Protein AF-A0A3D2FPU6-F1 (afdb_monomer)

Radius of gyration: 14.07 Å; Cα contacts (8 Å, |Δi|>4): 121; chains: 1; bounding box: 36×31×41 Å

Foldseek 3Di:
DPDPQDAAEDELADEDDGDDLVVLLVRLVVLLVDPSRAEYEYHNPPPCCQEVVVVDDDDPVVVVSVVVSCVSNVVSNHHYHYHHHDVPDDD

Structure (mmCIF, N/CA/C/O backbone):
data_AF-A0A3D2FPU6-F1
#
_entry.id   AF-A0A3D2FPU6-F1
#
loop_
_atom_site.group_PDB
_atom_site.id
_atom_site.type_symbol
_atom_site.label_atom_id
_atom_site.label_alt_id
_atom_site.label_comp_id
_atom_site.label_asym_id
_atom_site.label_entity_id
_atom_site.label_seq_id
_atom_site.pdbx_PDB_ins_code
_atom_site.Cartn_x
_atom_site.Cartn_y
_atom_site.Cartn_z
_atom_site.occupancy
_atom_site.B_iso_or_equiv
_atom_site.auth_seq_id
_atom_site.auth_comp_id
_atom_site.auth_asym_id
_atom_site.auth_atom_id
_atom_site.pdbx_PDB_model_num
ATOM 1 N N . MET A 1 1 ? -22.317 13.810 4.190 1.00 37.94 1 MET A N 1
ATOM 2 C CA . MET A 1 1 ? -21.246 14.810 4.360 1.00 37.94 1 MET A CA 1
ATOM 3 C C . MET A 1 1 ? -19.977 14.038 4.666 1.00 37.94 1 MET A C 1
ATOM 5 O O . MET A 1 1 ? -19.826 13.572 5.785 1.00 37.94 1 MET A O 1
ATOM 9 N N . THR A 1 2 ? -19.135 13.774 3.671 1.00 47.16 2 THR A N 1
ATOM 10 C CA . THR A 1 2 ? -17.795 13.235 3.924 1.00 47.16 2 THR A CA 1
ATOM 11 C C . THR A 1 2 ? -16.972 14.396 4.454 1.00 47.16 2 THR A C 1
ATOM 13 O O . THR A 1 2 ? -16.559 15.260 3.687 1.00 47.16 2 THR A O 1
ATOM 16 N N . THR A 1 3 ? -16.848 14.491 5.774 1.00 54.34 3 THR A N 1
ATOM 17 C CA . THR A 1 3 ? -15.846 15.354 6.393 1.00 54.34 3 THR A CA 1
ATOM 18 C C . THR A 1 3 ? -14.506 14.997 5.769 1.00 54.34 3 THR A C 1
ATOM 20 O O . THR A 1 3 ? -14.138 13.821 5.728 1.00 54.34 3 THR A O 1
ATOM 23 N N . ASP A 1 4 ? -13.826 15.992 5.208 1.00 61.81 4 ASP A N 1
ATOM 24 C CA . ASP A 1 4 ? -12.516 15.825 4.588 1.00 61.81 4 ASP A CA 1
ATOM 25 C C . ASP A 1 4 ? -11.517 15.503 5.711 1.00 61.81 4 ASP A C 1
ATOM 27 O O . ASP A 1 4 ? -10.951 16.377 6.366 1.00 61.81 4 ASP A O 1
ATOM 31 N N . SER A 1 5 ? -11.460 14.224 6.087 1.00 80.75 5 SER A N 1
ATOM 32 C CA . SER A 1 5 ? -10.724 13.763 7.258 1.00 80.75 5 SER A CA 1
ATOM 33 C C . SER A 1 5 ? -9.230 13.864 6.963 1.00 80.75 5 SER A C 1
ATOM 35 O O . SER A 1 5 ? -8.773 13.268 5.982 1.00 80.75 5 SER A O 1
ATOM 37 N N . PHE A 1 6 ? -8.479 14.540 7.831 1.00 93.00 6 PHE A N 1
ATOM 38 C CA . PHE A 1 6 ? -7.024 14.651 7.743 1.00 93.00 6 PHE A CA 1
ATOM 39 C C . PHE A 1 6 ? -6.369 13.283 7.486 1.00 93.00 6 PHE A C 1
ATOM 41 O O . PHE A 1 6 ? -6.583 12.335 8.244 1.00 93.00 6 PHE A O 1
ATOM 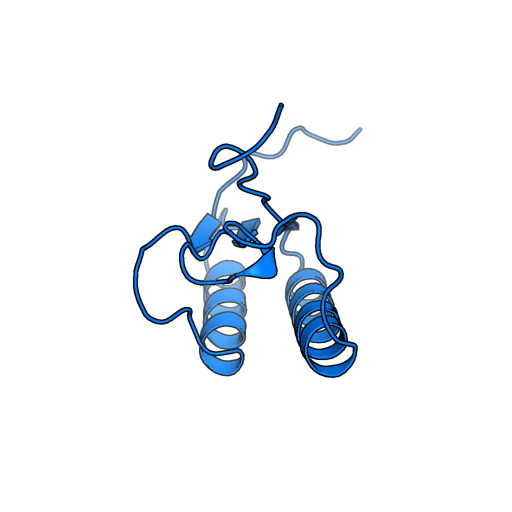48 N N . ILE A 1 7 ? -5.604 13.166 6.398 1.00 96.06 7 ILE A N 1
ATOM 49 C CA . ILE A 1 7 ? -4.922 11.925 6.017 1.00 96.06 7 ILE A CA 1
ATOM 50 C C . ILE A 1 7 ? -3.656 11.805 6.863 1.00 96.06 7 ILE A C 1
ATOM 52 O O . ILE A 1 7 ? -2.710 12.568 6.682 1.00 96.06 7 ILE A O 1
ATOM 56 N N . CYS A 1 8 ? -3.638 10.840 7.779 1.00 97.19 8 CYS A N 1
ATOM 57 C CA . CYS A 1 8 ? -2.504 10.583 8.662 1.00 97.19 8 CYS A CA 1
ATOM 58 C C . CYS A 1 8 ? -2.238 9.082 8.728 1.00 97.19 8 CYS A C 1
ATOM 60 O O . CYS A 1 8 ? -3.173 8.285 8.852 1.00 97.19 8 CYS A O 1
ATOM 62 N N . GLY A 1 9 ? -0.977 8.674 8.605 1.00 97.56 9 GLY A N 1
ATOM 63 C CA . GLY A 1 9 ? -0.662 7.262 8.489 1.00 97.56 9 GLY A CA 1
ATOM 64 C C . GLY A 1 9 ? 0.754 6.954 8.033 1.00 97.56 9 GLY A C 1
ATOM 65 O O . GLY A 1 9 ? 1.657 7.780 8.152 1.00 97.56 9 GLY A O 1
ATOM 66 N N . ALA A 1 10 ? 0.936 5.750 7.495 1.00 98.31 10 ALA A N 1
ATOM 67 C CA . ALA A 1 10 ? 2.234 5.244 7.063 1.00 98.31 10 ALA A CA 1
ATOM 68 C C . ALA A 1 10 ? 2.329 5.108 5.536 1.00 98.31 10 ALA A C 1
ATOM 70 O O . ALA A 1 10 ? 1.377 4.699 4.871 1.00 98.31 10 ALA A O 1
ATOM 71 N N . LEU A 1 11 ? 3.517 5.394 5.001 1.00 98.31 11 LEU A N 1
ATOM 72 C CA . LEU A 1 11 ? 3.886 5.206 3.599 1.00 98.31 11 LEU A CA 1
ATOM 73 C C . LEU A 1 11 ? 5.008 4.164 3.503 1.00 98.31 11 LEU A C 1
ATOM 75 O O . LEU A 1 11 ? 6.115 4.401 3.987 1.00 98.31 11 LEU A O 1
ATOM 79 N N . GLU A 1 12 ? 4.761 3.043 2.826 1.00 98.38 12 GLU A N 1
ATOM 80 C CA . GLU A 1 12 ? 5.812 2.079 2.469 1.00 98.38 12 GLU A CA 1
ATOM 81 C C . GLU A 1 12 ? 6.504 2.546 1.181 1.00 98.38 12 GLU A C 1
ATOM 83 O O . GLU A 1 12 ? 6.221 2.034 0.108 1.00 98.38 12 GLU A O 1
ATOM 88 N N . GLY A 1 13 ? 7.339 3.588 1.262 1.00 97.56 13 GLY A N 1
ATOM 89 C CA . GLY A 1 13 ? 7.883 4.296 0.090 1.00 97.56 13 GLY A CA 1
ATOM 90 C C . GLY A 1 13 ? 9.382 4.127 -0.178 1.00 97.56 13 GLY A C 1
ATOM 91 O O . GLY A 1 13 ? 9.914 4.829 -1.039 1.00 97.56 13 GLY A O 1
ATOM 92 N N . PHE A 1 14 ? 10.069 3.261 0.568 1.00 97.56 14 PHE A N 1
ATOM 93 C CA . PHE A 1 14 ? 11.527 3.104 0.528 1.00 97.56 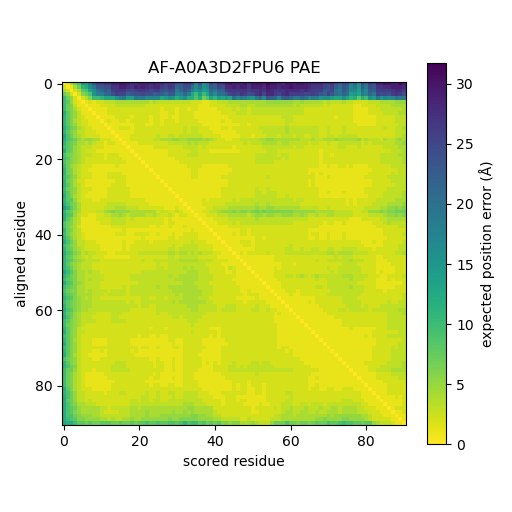14 PHE A CA 1
ATOM 94 C C . PHE A 1 14 ? 12.007 2.131 -0.567 1.00 97.56 14 PHE A C 1
ATOM 96 O O . PHE A 1 14 ? 11.228 1.347 -1.111 1.00 97.56 14 PHE A O 1
ATOM 103 N N . TYR A 1 15 ? 13.306 2.210 -0.878 1.00 96.69 15 TYR A N 1
ATOM 104 C CA . TYR A 1 15 ? 14.054 1.218 -1.661 1.00 96.69 15 TYR A CA 1
ATOM 105 C C . TYR A 1 15 ? 14.532 0.069 -0.771 1.00 96.69 15 TYR A C 1
ATOM 107 O O . TYR A 1 15 ? 14.802 0.279 0.413 1.00 96.69 15 TYR A O 1
ATOM 115 N N . GLY A 1 16 ? 14.708 -1.116 -1.349 1.00 95.81 16 GLY A N 1
ATOM 116 C CA . GLY A 1 16 ? 15.069 -2.335 -0.638 1.00 95.81 16 GLY A CA 1
ATOM 117 C C . GLY A 1 16 ? 13.876 -3.268 -0.440 1.00 95.81 16 GLY A C 1
ATOM 118 O O . GLY A 1 16 ? 12.768 -3.025 -0.917 1.00 95.81 16 GLY A O 1
ATOM 119 N N . ARG A 1 17 ? 14.113 -4.357 0.304 1.00 96.19 17 ARG A N 1
ATOM 120 C CA . ARG A 1 17 ? 13.126 -5.424 0.513 1.00 96.19 17 ARG A CA 1
ATOM 121 C C . ARG A 1 17 ? 11.806 -4.849 1.071 1.00 96.19 17 ARG A C 1
ATOM 123 O O . ARG A 1 17 ? 11.823 -4.371 2.208 1.00 96.19 17 ARG A O 1
ATOM 130 N N . PRO A 1 18 ? 10.678 -4.964 0.336 1.00 96.75 18 PRO A N 1
ATOM 131 C CA . PRO A 1 18 ? 9.362 -4.571 0.830 1.00 96.75 18 PRO A CA 1
ATOM 132 C C . PRO A 1 18 ? 9.005 -5.299 2.125 1.00 96.75 18 PRO A C 1
ATOM 134 O O . PRO A 1 18 ? 9.510 -6.395 2.402 1.00 96.75 18 PRO A O 1
ATOM 137 N N . TRP A 1 19 ? 8.106 -4.718 2.913 1.00 97.88 19 TRP A N 1
ATOM 138 C CA . TRP A 1 19 ? 7.617 -5.398 4.105 1.00 97.88 19 TRP A CA 1
ATOM 139 C C . TRP A 1 19 ? 6.898 -6.689 3.733 1.00 97.88 19 TRP A C 1
ATOM 141 O O . TRP A 1 19 ? 6.172 -6.775 2.741 1.00 97.88 19 TRP A O 1
ATOM 151 N N . ARG A 1 20 ? 7.080 -7.709 4.568 1.00 96.75 20 ARG A N 1
ATOM 152 C CA . ARG A 1 20 ? 6.293 -8.935 4.467 1.00 96.75 20 ARG A CA 1
ATOM 153 C C . ARG A 1 20 ? 4.838 -8.665 4.853 1.00 96.75 20 ARG A C 1
ATOM 155 O O . ARG A 1 20 ? 4.538 -7.716 5.580 1.00 96.75 20 ARG A O 1
ATOM 162 N N . GLN A 1 21 ? 3.935 -9.540 4.419 1.00 96.19 21 GLN A N 1
ATOM 163 C CA . GLN A 1 21 ? 2.506 -9.418 4.714 1.00 96.19 21 GLN A CA 1
ATOM 164 C C . GLN A 1 21 ? 2.221 -9.378 6.225 1.00 96.19 21 GLN A C 1
ATOM 166 O O . GLN A 1 21 ? 1.493 -8.499 6.673 1.00 96.19 21 GLN A O 1
ATOM 171 N N . ASP A 1 22 ? 2.858 -10.231 7.031 1.00 98.00 22 ASP A N 1
ATOM 172 C CA . ASP A 1 22 ? 2.708 -10.245 8.495 1.0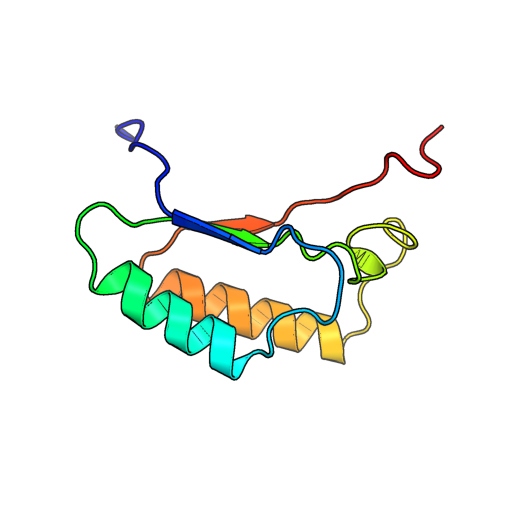0 98.00 22 ASP A CA 1
ATOM 173 C C . ASP A 1 22 ? 3.145 -8.925 9.157 1.00 98.00 22 ASP A C 1
ATOM 175 O O . ASP A 1 22 ? 2.479 -8.429 10.065 1.00 98.00 22 ASP A O 1
ATOM 179 N N . GLN A 1 23 ? 4.213 -8.302 8.654 1.00 98.56 23 GLN A N 1
ATOM 180 C CA . GLN A 1 23 ? 4.683 -6.999 9.134 1.00 98.56 23 GLN A CA 1
ATOM 181 C C . GLN A 1 23 ? 3.686 -5.879 8.811 1.00 98.56 23 GLN A C 1
ATOM 183 O O . GLN A 1 23 ? 3.437 -5.014 9.650 1.00 98.56 23 GLN A O 1
ATOM 188 N N . ARG A 1 24 ? 3.069 -5.911 7.623 1.00 98.50 24 ARG A N 1
ATOM 189 C CA . ARG A 1 24 ? 2.024 -4.950 7.240 1.00 98.50 24 ARG A CA 1
ATOM 190 C C . ARG A 1 24 ? 0.766 -5.117 8.095 1.00 98.50 24 ARG A C 1
ATOM 192 O O . ARG A 1 24 ? 0.202 -4.126 8.545 1.00 98.50 24 ARG A O 1
ATOM 199 N N . LEU A 1 25 ? 0.365 -6.355 8.390 1.00 98.44 25 LEU A N 1
ATOM 200 C CA . LEU A 1 25 ? -0.762 -6.632 9.289 1.00 98.44 25 LEU A CA 1
ATOM 201 C C . LEU A 1 25 ? -0.505 -6.114 10.711 1.00 98.44 25 LEU A C 1
ATOM 203 O O . LEU A 1 25 ? -1.399 -5.526 11.320 1.00 98.44 25 LEU A O 1
ATOM 207 N N . GLN A 1 26 ? 0.719 -6.276 11.220 1.00 98.62 26 GLN A N 1
ATOM 208 C CA . GLN A 1 26 ? 1.117 -5.712 12.510 1.00 98.62 26 GLN A CA 1
ATOM 209 C C . GLN A 1 26 ? 1.089 -4.176 12.497 1.00 98.62 26 GLN A C 1
ATOM 211 O O . GLN A 1 26 ? 0.609 -3.563 13.450 1.00 98.62 26 GLN A O 1
ATOM 216 N N . LEU A 1 27 ? 1.548 -3.552 11.409 1.00 98.62 27 LEU A N 1
ATOM 217 C CA . LEU A 1 27 ? 1.459 -2.104 11.229 1.00 98.62 27 LEU A CA 1
ATOM 218 C C . LEU A 1 27 ? 0.003 -1.628 11.243 1.00 98.62 27 LEU A C 1
ATOM 220 O O . LEU A 1 27 ? -0.293 -0.634 11.896 1.00 98.62 27 LEU A O 1
ATOM 224 N N . PHE A 1 28 ? -0.920 -2.335 10.585 1.00 98.56 28 PHE A N 1
ATOM 225 C CA . PHE A 1 28 ? -2.343 -1.976 10.614 1.00 98.56 28 PHE A CA 1
ATOM 226 C C . PHE A 1 28 ? -2.922 -2.024 12.027 1.00 98.56 28 PHE A C 1
ATOM 228 O O . PHE A 1 28 ? -3.751 -1.187 12.372 1.00 98.56 28 PHE A O 1
ATOM 235 N N . GLN A 1 29 ? -2.479 -2.975 12.854 1.00 98.44 29 GLN A N 1
ATOM 236 C CA . GLN A 1 29 ? -2.873 -3.014 14.259 1.00 98.44 29 GLN A CA 1
ATOM 237 C C . GLN A 1 29 ? -2.384 -1.762 15.000 1.00 98.44 29 GLN A C 1
ATOM 239 O O . GLN A 1 29 ? -3.193 -1.078 15.614 1.00 98.44 29 GLN A O 1
ATOM 244 N N . TRP A 1 30 ? -1.107 -1.398 14.864 1.00 98.50 30 TRP A N 1
ATOM 245 C CA . TRP A 1 30 ? -0.572 -0.190 15.503 1.00 98.50 30 TRP A CA 1
ATOM 246 C C . TRP A 1 30 ? -1.237 1.097 15.013 1.00 98.50 30 TRP A C 1
ATOM 248 O O . TRP A 1 30 ? -1.594 1.943 15.825 1.00 98.50 30 TRP A O 1
ATOM 258 N N . LEU A 1 31 ? -1.463 1.228 13.703 1.00 98.12 31 LEU A N 1
ATOM 259 C CA . LEU A 1 31 ? -2.175 2.373 13.134 1.00 98.12 31 LEU A CA 1
ATOM 260 C C . LEU A 1 31 ? -3.610 2.471 13.661 1.00 98.12 31 LEU A C 1
ATOM 262 O O . LEU A 1 31 ? -4.109 3.574 13.821 1.00 98.12 31 LEU A O 1
ATOM 266 N N . LYS A 1 32 ? -4.275 1.347 13.944 1.00 97.06 32 LYS A N 1
ATOM 267 C CA . LYS A 1 32 ? -5.608 1.359 14.556 1.00 97.06 32 LYS A CA 1
ATOM 268 C C . LYS A 1 32 ? -5.568 1.753 16.036 1.00 97.06 32 LYS A C 1
ATOM 270 O O . LYS A 1 32 ? -6.497 2.398 16.514 1.00 97.06 32 LYS A O 1
ATOM 275 N N . ASP A 1 33 ? -4.516 1.367 16.748 1.00 97.62 33 ASP A N 1
ATOM 276 C CA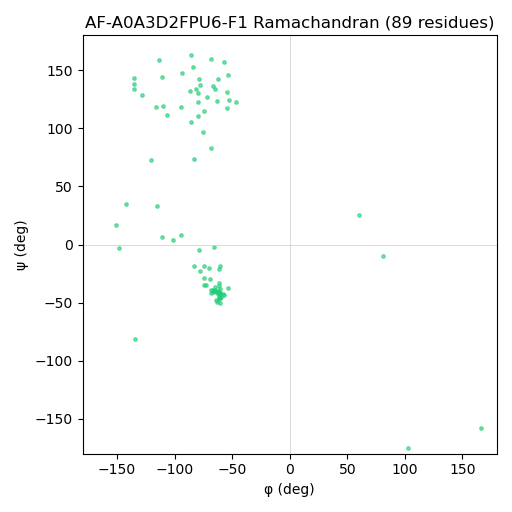 . ASP A 1 33 ? -4.367 1.647 18.179 1.00 97.62 33 ASP A CA 1
ATOM 277 C C . ASP A 1 33 ? -3.934 3.101 18.455 1.00 97.62 33 ASP 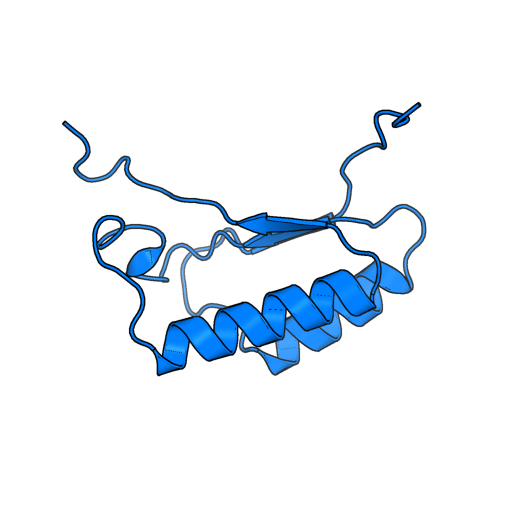A C 1
ATOM 279 O O . ASP A 1 33 ? -4.165 3.621 19.547 1.00 97.62 33 ASP A O 1
ATOM 283 N N . TRP A 1 34 ? -3.316 3.774 17.480 1.00 96.94 34 TRP A N 1
ATOM 284 C CA . TRP A 1 34 ? -2.888 5.169 17.593 1.00 96.94 34 TRP A CA 1
ATOM 285 C C . TRP A 1 34 ? -3.987 6.162 17.209 1.00 96.94 34 TRP A C 1
ATOM 287 O O . TRP A 1 34 ? -4.603 6.075 16.148 1.00 96.94 34 TRP A O 1
ATOM 297 N N . GLU A 1 35 ? -4.188 7.175 18.050 1.00 94.06 35 GLU A N 1
ATOM 298 C CA . GLU A 1 35 ? -5.180 8.217 17.799 1.00 94.06 35 GLU A CA 1
ATOM 299 C C . GLU A 1 35 ? -4.824 9.055 16.560 1.00 94.06 35 GLU A C 1
ATOM 301 O O . GLU A 1 35 ? -3.687 9.486 16.367 1.00 94.06 35 GLU A O 1
ATOM 306 N N . GLY A 1 36 ? -5.818 9.279 15.696 1.00 93.62 36 GLY A N 1
ATOM 307 C CA . GLY A 1 36 ? -5.683 10.097 14.489 1.00 93.62 36 GLY A CA 1
ATOM 308 C C . GLY A 1 36 ? -5.056 9.390 13.283 1.00 93.62 36 GLY A C 1
ATOM 309 O O . GLY A 1 36 ? -5.123 9.933 12.181 1.00 93.62 36 GLY A O 1
ATOM 310 N N . MET A 1 37 ? -4.509 8.183 13.443 1.00 97.38 37 MET A N 1
ATOM 311 C CA . MET A 1 37 ? -3.972 7.380 12.342 1.00 97.38 37 MET A CA 1
ATOM 312 C C . MET A 1 37 ? -5.102 6.670 11.594 1.00 97.38 37 MET A C 1
ATOM 314 O O . MET A 1 37 ? -5.983 6.055 12.188 1.00 97.38 37 MET A O 1
ATOM 318 N N . ASN A 1 38 ? -5.112 6.788 10.268 1.00 97.31 38 ASN A N 1
ATOM 319 C CA . ASN A 1 38 ? -6.233 6.322 9.453 1.00 97.31 38 ASN A CA 1
ATOM 320 C C . ASN A 1 38 ? -5.856 5.832 8.053 1.00 97.31 38 ASN A C 1
ATOM 322 O O . ASN A 1 38 ? -6.741 5.395 7.323 1.00 97.31 38 ASN A O 1
ATOM 326 N N . THR A 1 39 ? -4.587 5.910 7.648 1.00 98.12 39 THR A N 1
ATOM 327 C CA . THR A 1 39 ? -4.184 5.628 6.265 1.00 98.12 39 THR A CA 1
ATOM 328 C C . THR A 1 39 ? -2.935 4.752 6.188 1.00 98.12 39 THR A C 1
ATOM 330 O O . THR A 1 39 ? -1.991 4.888 6.962 1.00 98.12 39 THR A O 1
ATOM 333 N N . TYR A 1 40 ? -2.905 3.865 5.202 1.00 98.62 40 TYR A N 1
ATOM 334 C CA . TYR A 1 40 ? -1.701 3.180 4.757 1.00 98.62 40 TYR A CA 1
ATOM 335 C C . TYR A 1 40 ? -1.559 3.344 3.244 1.00 98.62 40 TYR A C 1
ATOM 337 O O . TYR A 1 40 ? -2.493 3.065 2.491 1.00 98.62 40 TYR A O 1
ATOM 345 N N . MET A 1 41 ? -0.385 3.793 2.803 1.00 98.50 41 MET A N 1
ATOM 346 C CA . MET A 1 41 ? -0.055 3.971 1.394 1.00 98.50 41 MET A CA 1
ATOM 347 C C . MET A 1 41 ? 0.977 2.933 0.943 1.00 98.50 41 MET A C 1
ATOM 349 O O . MET A 1 41 ? 2.108 2.891 1.436 1.00 98.50 41 MET A O 1
ATOM 353 N N . TYR A 1 42 ? 0.574 2.119 -0.027 1.00 98.56 42 TYR A N 1
ATOM 354 C CA . TYR A 1 42 ? 1.379 1.088 -0.667 1.00 98.56 42 TYR A CA 1
ATOM 355 C C . TYR A 1 42 ? 2.182 1.702 -1.820 1.00 98.56 42 TYR A C 1
ATOM 357 O O . TYR A 1 42 ? 1.612 2.039 -2.862 1.00 98.56 42 TYR A O 1
ATOM 365 N N . ALA A 1 43 ? 3.491 1.885 -1.623 1.00 98.19 43 ALA A N 1
ATOM 366 C CA . ALA A 1 43 ? 4.412 2.441 -2.621 1.00 98.19 43 ALA A CA 1
ATOM 367 C C . ALA A 1 43 ? 5.823 1.791 -2.654 1.00 98.19 43 ALA A C 1
ATOM 369 O O . ALA A 1 43 ? 6.809 2.529 -2.847 1.00 98.19 43 ALA A O 1
ATOM 370 N N . PRO A 1 44 ? 5.974 0.469 -2.409 1.00 97.44 44 PRO A N 1
ATOM 371 C CA . PRO A 1 44 ? 7.292 -0.152 -2.285 1.00 97.44 44 PRO A CA 1
ATOM 372 C C . PRO A 1 44 ? 8.065 -0.037 -3.602 1.00 97.44 44 PRO A C 1
ATOM 374 O O . PRO A 1 44 ? 7.595 -0.476 -4.647 1.00 97.44 44 PRO A O 1
ATOM 377 N N . LYS A 1 45 ? 9.261 0.564 -3.572 1.00 95.25 45 LYS A N 1
ATOM 378 C CA . LYS A 1 45 ? 9.999 0.932 -4.799 1.00 95.25 45 LYS A CA 1
ATOM 379 C C . LYS A 1 45 ? 10.545 -0.265 -5.577 1.00 95.25 45 LYS A C 1
ATOM 381 O O . LYS A 1 45 ? 10.814 -0.104 -6.768 1.00 95.25 45 LYS A O 1
ATOM 386 N N . ASP A 1 46 ? 10.668 -1.406 -4.901 1.00 95.31 46 ASP A N 1
ATOM 387 C CA . ASP A 1 46 ? 11.185 -2.667 -5.438 1.00 95.31 46 ASP A CA 1
ATOM 388 C C . ASP A 1 46 ? 10.060 -3.670 -5.784 1.00 95.31 46 ASP A C 1
ATOM 390 O O . ASP A 1 46 ? 10.350 -4.789 -6.204 1.00 95.31 46 ASP A O 1
ATOM 394 N N . ASP A 1 47 ? 8.776 -3.297 -5.646 1.00 96.50 47 ASP A N 1
ATOM 395 C CA . ASP A 1 47 ? 7.693 -4.028 -6.320 1.00 96.50 47 ASP A CA 1
ATOM 396 C C . ASP A 1 47 ? 7.722 -3.683 -7.817 1.00 96.50 47 ASP A C 1
ATOM 398 O O . ASP A 1 47 ? 7.499 -2.536 -8.219 1.00 96.50 47 ASP A O 1
ATOM 402 N N . LEU A 1 48 ? 8.012 -4.688 -8.646 1.00 96.06 48 LEU A N 1
ATOM 403 C CA . LEU A 1 48 ? 8.137 -4.535 -10.093 1.00 96.06 48 LEU A CA 1
ATOM 404 C C . LEU A 1 48 ? 6.838 -4.007 -10.712 1.00 96.06 48 LEU A C 1
ATOM 406 O O . LEU A 1 48 ? 6.881 -3.053 -11.486 1.00 96.06 48 LEU A O 1
ATOM 410 N N . TYR A 1 49 ? 5.686 -4.548 -10.318 1.00 97.25 49 TYR A N 1
ATOM 411 C CA . TYR A 1 49 ? 4.380 -4.191 -10.884 1.00 97.25 49 TYR A CA 1
ATOM 412 C C . TYR A 1 49 ? 3.887 -2.818 -10.412 1.00 97.25 49 TYR A C 1
ATOM 414 O O . TYR A 1 49 ? 3.050 -2.197 -11.055 1.00 97.25 49 TYR A O 1
ATOM 422 N N . HIS A 1 50 ? 4.436 -2.298 -9.314 1.00 96.06 50 HIS A N 1
ATOM 423 C CA . HIS A 1 50 ? 4.207 -0.919 -8.888 1.00 96.06 50 HIS A CA 1
ATOM 424 C C . HIS A 1 50 ? 4.987 0.093 -9.753 1.00 96.06 50 HIS A C 1
ATOM 426 O O . HIS A 1 50 ? 4.559 1.245 -9.888 1.00 96.06 50 HIS A O 1
ATOM 432 N N . ARG A 1 51 ? 6.141 -0.305 -10.317 1.00 96.56 51 ARG A N 1
ATOM 433 C CA . ARG A 1 51 ? 7.116 0.623 -10.911 1.00 96.56 51 ARG A CA 1
ATOM 434 C C . ARG A 1 51 ? 7.661 0.194 -12.276 1.00 96.56 51 ARG A C 1
ATOM 436 O O . ARG A 1 51 ? 7.232 0.736 -13.285 1.00 96.56 51 ARG A O 1
ATOM 443 N N . SER A 1 52 ? 8.653 -0.695 -12.334 1.00 96.69 52 SER A N 1
ATOM 444 C CA . SER A 1 52 ? 9.366 -1.007 -13.587 1.00 96.69 52 SER A CA 1
ATOM 445 C C . SER A 1 52 ? 8.511 -1.767 -14.602 1.00 96.69 52 SER A C 1
ATOM 447 O O . SER A 1 52 ? 8.716 -1.615 -15.797 1.00 96.69 52 SER A O 1
ATOM 449 N N . HIS A 1 53 ? 7.553 -2.559 -14.129 1.00 97.38 53 HIS A N 1
ATOM 450 C CA . HIS A 1 53 ? 6.625 -3.374 -14.911 1.00 97.38 53 HIS A CA 1
ATOM 451 C C . HIS A 1 53 ? 5.180 -2.877 -14.722 1.00 97.38 53 HIS A C 1
ATOM 453 O O . HIS A 1 53 ? 4.240 -3.662 -14.723 1.00 97.38 53 HIS A O 1
ATOM 459 N N . TRP A 1 54 ? 4.967 -1.568 -14.542 1.00 97.62 54 TRP A N 1
ATOM 460 C CA . TRP A 1 54 ? 3.658 -1.008 -14.157 1.00 97.62 54 TRP A CA 1
ATOM 461 C C . TRP A 1 54 ? 2.505 -1.275 -15.140 1.00 97.62 54 TRP A C 1
ATOM 463 O O . TRP A 1 54 ? 1.339 -1.137 -14.775 1.00 97.62 54 TRP A O 1
ATOM 473 N N . ARG A 1 55 ? 2.813 -1.628 -16.395 1.00 97.69 55 ARG A N 1
ATOM 474 C CA . ARG A 1 55 ? 1.816 -2.015 -17.408 1.00 97.69 55 ARG A CA 1
ATOM 475 C C . ARG A 1 55 ? 1.398 -3.482 -17.303 1.00 97.69 55 ARG A C 1
ATOM 477 O O . ARG A 1 55 ? 0.381 -3.860 -17.879 1.00 97.69 55 ARG A O 1
ATOM 484 N N . GLU A 1 56 ? 2.190 -4.309 -16.629 1.00 98.00 56 GLU A N 1
ATOM 485 C CA . GLU A 1 56 ? 1.912 -5.730 -16.466 1.00 98.00 56 GLU A CA 1
ATOM 486 C C . GLU A 1 56 ? 0.862 -5.947 -15.376 1.00 98.00 56 GLU A C 1
ATOM 488 O O . GLU A 1 56 ? 0.838 -5.273 -14.346 1.00 98.00 56 GLU A O 1
ATOM 493 N N . ILE A 1 57 ? -0.020 -6.915 -15.607 1.00 97.00 57 ILE A N 1
ATOM 494 C CA . ILE A 1 57 ? -1.019 -7.316 -14.620 1.00 97.00 57 ILE A CA 1
ATOM 495 C C . ILE A 1 57 ? -0.330 -8.200 -13.581 1.00 97.00 57 ILE A C 1
ATOM 497 O O . ILE A 1 57 ? 0.439 -9.094 -13.935 1.00 97.00 57 ILE A O 1
ATOM 501 N N . TYR A 1 58 ? -0.645 -7.984 -12.303 1.00 97.62 58 TYR A N 1
ATOM 502 C CA . TYR A 1 58 ? -0.199 -8.870 -11.232 1.00 97.62 58 TYR A CA 1
ATOM 503 C C . TYR A 1 58 ? -0.598 -10.331 -11.521 1.00 97.62 58 TYR A C 1
ATOM 505 O O . TYR A 1 58 ? -1.774 -10.595 -11.785 1.00 97.62 58 TYR A O 1
ATOM 513 N N . PRO A 1 59 ? 0.333 -11.293 -11.395 1.00 97.56 59 PRO A N 1
ATOM 514 C CA . PRO A 1 59 ? 0.011 -12.713 -11.356 1.00 97.56 59 PRO A CA 1
ATOM 515 C C . PRO A 1 59 ? -1.033 -13.023 -10.278 1.00 97.56 59 PRO A C 1
ATOM 517 O O . PRO A 1 59 ? -1.016 -12.412 -9.207 1.00 97.56 59 PRO A O 1
ATOM 520 N N . ASP A 1 60 ? -1.911 -13.997 -10.529 1.00 97.56 60 ASP A N 1
ATOM 521 C CA . ASP A 1 60 ? -3.065 -14.287 -9.664 1.00 97.56 60 ASP A CA 1
ATOM 522 C C . ASP A 1 60 ? -2.696 -14.517 -8.193 1.00 97.56 60 ASP A C 1
ATOM 524 O O . ASP A 1 60 ? -3.414 -14.075 -7.297 1.00 97.56 60 ASP A O 1
ATOM 528 N N . ASN A 1 61 ? -1.567 -15.176 -7.922 1.00 96.19 61 ASN A N 1
ATOM 529 C CA . ASN A 1 61 ? -1.092 -15.403 -6.558 1.00 96.19 61 ASN A CA 1
ATOM 530 C C . ASN A 1 61 ? -0.754 -14.083 -5.845 1.00 96.19 61 ASN A C 1
ATOM 532 O O . ASN A 1 61 ? -1.244 -13.847 -4.744 1.00 96.19 61 ASN A O 1
ATOM 536 N N . ILE A 1 62 ? 0.003 -13.196 -6.497 1.00 95.06 62 ILE A N 1
ATOM 537 C CA . ILE A 1 62 ? 0.400 -11.896 -5.935 1.00 95.06 62 ILE A CA 1
ATOM 538 C C . ILE A 1 62 ? -0.822 -10.978 -5.811 1.00 95.06 62 ILE A C 1
ATOM 540 O O . ILE A 1 62 ? -0.995 -10.276 -4.814 1.00 95.06 62 ILE A O 1
ATOM 544 N N . LEU A 1 63 ? -1.717 -11.017 -6.799 1.00 96.44 63 LEU A N 1
ATOM 545 C CA . LEU A 1 63 ? -2.966 -10.266 -6.772 1.00 96.44 63 LEU A CA 1
ATOM 546 C C . LEU A 1 63 ? -3.862 -10.700 -5.603 1.00 96.44 63 LEU A C 1
ATOM 548 O O . LEU A 1 63 ? -4.499 -9.857 -4.971 1.00 96.44 63 LEU A O 1
ATOM 552 N N . ASN A 1 64 ? -3.924 -11.999 -5.306 1.00 97.56 64 ASN A N 1
ATOM 553 C CA . ASN A 1 64 ? -4.691 -12.514 -4.174 1.00 97.56 64 ASN A CA 1
ATOM 554 C C . ASN A 1 64 ? -4.080 -12.094 -2.830 1.00 97.56 64 ASN A C 1
ATOM 556 O O . ASN A 1 64 ? -4.824 -11.626 -1.970 1.00 97.56 64 ASN A O 1
ATOM 560 N N . GLU A 1 65 ? -2.753 -12.131 -2.679 1.00 96.12 65 GLU A N 1
ATOM 561 C CA . GLU A 1 65 ? -2.069 -11.590 -1.491 1.00 96.12 65 GLU A CA 1
ATOM 562 C C . GLU A 1 65 ? -2.375 -10.093 -1.290 1.00 96.12 65 GLU A C 1
ATOM 564 O O . GLU A 1 65 ? -2.683 -9.647 -0.180 1.00 96.12 65 GLU A O 1
ATOM 569 N N . LEU A 1 66 ? -2.369 -9.301 -2.370 1.00 97.19 66 LEU A N 1
ATOM 570 C CA . LEU A 1 66 ? -2.716 -7.880 -2.312 1.00 97.19 66 LEU A CA 1
ATOM 571 C C . LEU A 1 66 ? -4.191 -7.663 -1.929 1.00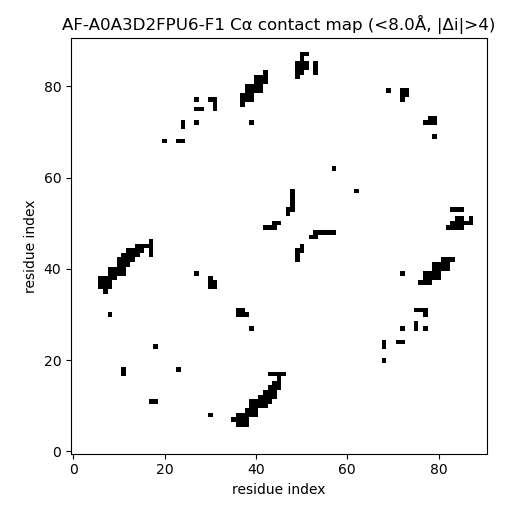 97.19 66 LEU A C 1
ATOM 573 O O . LEU A 1 66 ? -4.491 -6.783 -1.120 1.00 97.19 66 LEU A O 1
ATOM 577 N N . LYS A 1 67 ? -5.118 -8.478 -2.452 1.00 98.06 67 LYS A N 1
ATOM 578 C CA . LYS A 1 67 ? -6.540 -8.438 -2.061 1.00 98.06 67 LYS A CA 1
ATOM 579 C C . LYS A 1 67 ? -6.719 -8.725 -0.573 1.00 98.06 67 LYS A C 1
ATOM 581 O O . LYS A 1 67 ? -7.452 -7.996 0.095 1.00 98.06 67 LYS A O 1
ATOM 586 N N . GLU A 1 68 ? -6.059 -9.754 -0.047 1.00 98.19 68 GLU A N 1
ATOM 587 C CA . GLU A 1 68 ? -6.103 -10.090 1.380 1.00 98.19 68 GLU A CA 1
ATOM 588 C C . GLU A 1 68 ? -5.568 -8.946 2.244 1.00 98.19 68 GLU A C 1
ATOM 590 O O . GLU A 1 68 ? -6.174 -8.594 3.259 1.00 98.19 68 GLU A O 1
ATOM 595 N N . LEU A 1 69 ? -4.473 -8.315 1.814 1.00 98.38 69 LEU A N 1
ATOM 596 C CA . LEU A 1 69 ? -3.893 -7.162 2.494 1.00 98.38 69 LEU A CA 1
ATOM 597 C C . LEU A 1 69 ? -4.865 -5.970 2.535 1.00 98.38 69 LEU A C 1
ATOM 599 O O . LEU A 1 69 ? -5.067 -5.380 3.598 1.00 98.38 69 LEU A O 1
ATOM 603 N N . ILE A 1 70 ? -5.504 -5.637 1.409 1.00 98.50 70 ILE A N 1
ATOM 604 C CA . ILE A 1 70 ? -6.504 -4.559 1.328 1.00 98.50 70 ILE A CA 1
ATOM 605 C C . ILE A 1 70 ? -7.693 -4.864 2.245 1.00 98.50 70 ILE A C 1
ATOM 607 O O . ILE A 1 70 ? -8.127 -4.005 3.014 1.00 98.50 70 ILE A O 1
ATOM 611 N N . GLN A 1 71 ? -8.197 -6.100 2.218 1.00 98.50 71 GLN A N 1
ATOM 612 C CA . GLN A 1 71 ? -9.289 -6.523 3.094 1.00 98.50 71 GLN A CA 1
ATOM 613 C C . GLN A 1 71 ? -8.910 -6.411 4.572 1.00 98.50 71 GLN A C 1
ATOM 615 O O . GLN A 1 71 ? -9.724 -5.962 5.379 1.00 98.50 71 GLN A O 1
ATOM 620 N N . ALA A 1 72 ? -7.688 -6.792 4.945 1.00 98.44 72 ALA A N 1
ATOM 621 C CA . ALA A 1 72 ? -7.205 -6.657 6.313 1.00 98.44 72 ALA A CA 1
ATOM 622 C C . ALA A 1 72 ? -7.089 -5.188 6.750 1.00 98.44 72 ALA A C 1
ATOM 624 O O . ALA A 1 72 ? -7.469 -4.866 7.875 1.00 98.44 72 ALA A O 1
ATOM 625 N N . CYS A 1 73 ? -6.639 -4.299 5.859 1.00 98.50 73 CYS A N 1
ATOM 626 C CA . CYS A 1 73 ? -6.599 -2.853 6.089 1.00 98.50 73 CYS A CA 1
ATOM 627 C C . CYS A 1 73 ? -8.009 -2.293 6.354 1.00 98.50 73 CYS A C 1
ATOM 629 O O . CYS 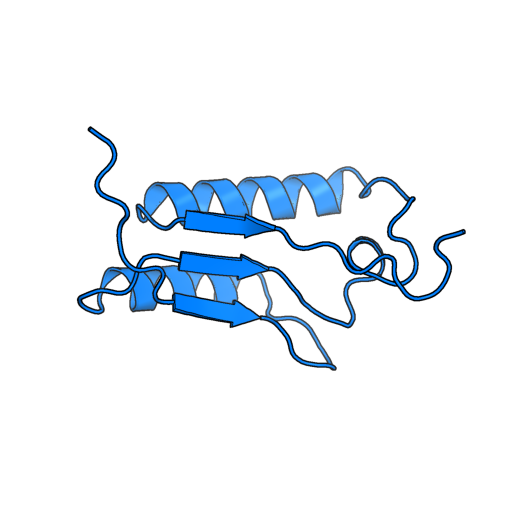A 1 73 ? -8.255 -1.661 7.383 1.00 98.50 73 CYS A O 1
ATOM 631 N N . HIS A 1 74 ? -8.977 -2.625 5.494 1.00 98.19 74 HIS A N 1
ATOM 632 C CA . HIS A 1 74 ? -10.364 -2.175 5.643 1.00 98.19 74 HIS A CA 1
ATOM 633 C C . HIS A 1 74 ? -11.044 -2.733 6.900 1.00 98.19 74 HIS A C 1
ATOM 635 O O . HIS A 1 74 ? -11.795 -2.015 7.555 1.00 98.19 74 HIS A O 1
ATOM 641 N N . LYS A 1 75 ? -10.752 -3.982 7.296 1.00 98.19 75 LYS A N 1
ATOM 642 C CA . LYS A 1 75 ? -11.235 -4.562 8.567 1.00 98.19 75 LYS A CA 1
ATOM 643 C C . LYS A 1 75 ? -10.745 -3.796 9.801 1.00 98.19 75 LYS A C 1
ATOM 645 O O . LYS A 1 75 ? -11.344 -3.929 10.863 1.00 98.19 75 LYS A O 1
ATOM 650 N N . LYS A 1 76 ? -9.662 -3.024 9.680 1.00 97.38 76 LYS A N 1
ATOM 651 C CA . LYS A 1 76 ? -9.144 -2.131 10.726 1.00 97.38 76 LYS A CA 1
ATOM 652 C C . LYS A 1 76 ? -9.645 -0.692 10.584 1.00 97.38 76 LYS A C 1
ATOM 654 O O . LYS A 1 76 ? -9.179 0.165 11.319 1.00 97.38 76 LYS A O 1
ATOM 659 N N . GLU A 1 77 ? -10.597 -0.430 9.684 1.00 96.31 77 GLU A N 1
ATOM 660 C CA . GLU A 1 77 ? -11.130 0.911 9.392 1.00 96.31 77 GLU A CA 1
ATOM 661 C C . GLU A 1 77 ? -10.057 1.893 8.88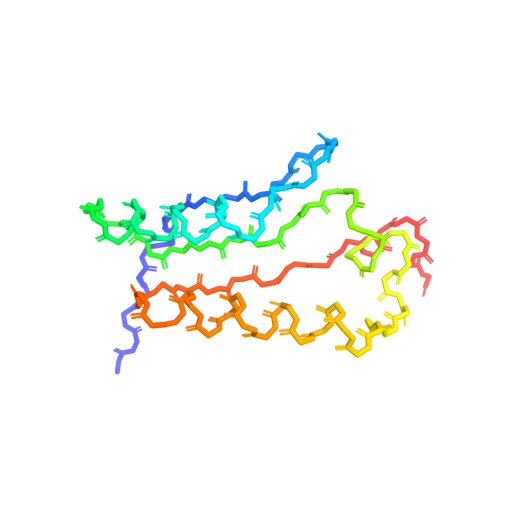7 1.00 96.31 77 GLU A C 1
ATOM 663 O O . GLU A 1 77 ? -10.189 3.108 9.026 1.00 96.31 77 GLU A O 1
ATOM 668 N N . LEU A 1 78 ? -8.987 1.365 8.286 1.00 97.81 78 LEU A N 1
ATOM 669 C CA . LEU A 1 78 ? -7.926 2.150 7.665 1.00 97.81 78 LEU A CA 1
ATOM 670 C C . LEU A 1 78 ? -8.203 2.331 6.166 1.00 97.81 78 LEU A C 1
ATOM 672 O O . LEU A 1 78 ? -8.740 1.445 5.497 1.00 97.81 78 LEU A O 1
ATOM 676 N N . LYS A 1 79 ? -7.789 3.474 5.619 1.00 97.88 79 LYS A N 1
ATOM 677 C CA . LYS A 1 79 ? -7.770 3.750 4.181 1.00 97.88 79 LYS A CA 1
ATOM 678 C C . LYS A 1 79 ? -6.539 3.105 3.557 1.00 97.88 79 LYS A C 1
ATOM 680 O O . LYS A 1 79 ? -5.414 3.423 3.938 1.00 97.88 79 LYS A O 1
ATOM 685 N N . PHE A 1 80 ? -6.750 2.244 2.569 1.00 98.44 80 PHE A N 1
ATOM 686 C CA . PHE A 1 80 ? -5.673 1.695 1.752 1.00 98.44 80 PHE A CA 1
ATOM 687 C C . PHE A 1 80 ? -5.501 2.539 0.486 1.00 98.44 80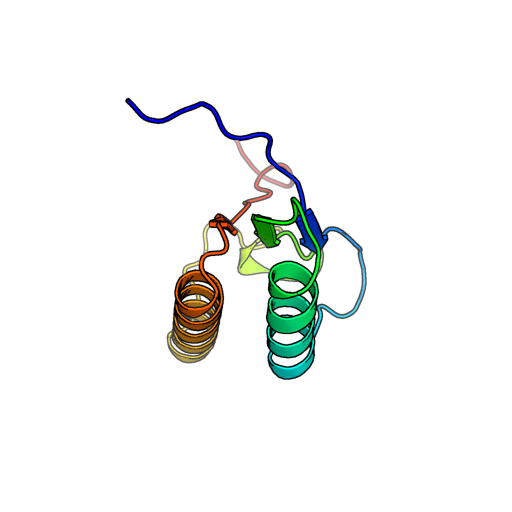 PHE A C 1
ATOM 689 O O . PHE A 1 80 ? -6.413 2.622 -0.334 1.00 98.44 80 PHE A O 1
ATOM 696 N N . ILE A 1 81 ? -4.331 3.149 0.307 1.00 98.25 81 ILE A N 1
ATOM 697 C CA . ILE A 1 81 ? -3.979 3.894 -0.905 1.00 98.25 81 ILE A CA 1
ATOM 698 C C . ILE A 1 81 ? -2.972 3.067 -1.696 1.00 98.25 81 ILE A C 1
ATOM 700 O O . ILE A 1 81 ? -1.827 2.908 -1.277 1.00 98.25 81 ILE A O 1
ATOM 704 N N . TYR A 1 82 ? -3.387 2.555 -2.851 1.00 98.06 82 TYR A N 1
ATOM 705 C CA . TYR A 1 82 ? -2.459 1.989 -3.826 1.00 98.06 82 TYR A CA 1
ATOM 706 C C . TYR A 1 82 ? -1.838 3.122 -4.645 1.00 98.06 82 TYR A C 1
ATOM 708 O O . TYR A 1 82 ? -2.548 4.016 -5.106 1.00 98.06 82 TYR A O 1
ATOM 716 N N . SER A 1 83 ? -0.522 3.092 -4.831 1.00 97.62 83 SER A N 1
ATOM 717 C CA . SER A 1 83 ? 0.175 4.029 -5.710 1.00 97.62 83 SER A CA 1
ATOM 718 C C . SER A 1 83 ? 0.770 3.305 -6.911 1.00 97.62 83 SER A C 1
ATOM 720 O O . SER A 1 83 ? 0.996 2.100 -6.860 1.00 97.62 83 SER A O 1
ATOM 722 N N . ILE A 1 84 ? 1.037 4.042 -7.988 1.00 97.75 84 ILE A N 1
ATOM 723 C CA . ILE A 1 84 ? 1.683 3.536 -9.202 1.00 97.75 84 ILE A CA 1
ATOM 724 C C . ILE A 1 84 ? 2.757 4.533 -9.641 1.00 97.75 84 ILE A C 1
ATOM 726 O O . ILE A 1 84 ? 2.550 5.745 -9.555 1.00 97.75 84 ILE A O 1
ATOM 730 N N . ALA A 1 85 ? 3.919 4.038 -10.065 1.00 97.00 85 ALA A N 1
ATOM 731 C CA . ALA A 1 85 ? 5.081 4.852 -10.413 1.00 97.00 85 ALA A CA 1
ATOM 732 C C . ALA A 1 85 ? 5.512 4.627 -11.879 1.00 97.00 85 ALA A C 1
ATOM 734 O O . ALA A 1 85 ? 6.568 4.041 -12.120 1.00 97.00 85 ALA A O 1
ATOM 735 N N . PRO A 1 86 ? 4.742 5.131 -12.865 1.00 97.62 86 PRO A N 1
ATOM 736 C CA . PRO A 1 86 ? 4.970 4.866 -14.290 1.00 97.62 86 PRO A CA 1
ATOM 737 C C . PRO A 1 86 ? 6.103 5.699 -14.911 1.00 97.62 86 PRO A C 1
ATOM 739 O O . PRO A 1 86 ? 6.446 5.531 -16.077 1.00 97.62 86 PRO A O 1
ATOM 742 N N . GLY A 1 87 ? 6.691 6.628 -14.151 1.00 97.12 87 GLY A N 1
ATOM 743 C CA . GLY A 1 87 ? 7.608 7.646 -14.671 1.00 97.12 87 GLY A CA 1
ATOM 744 C C . GLY A 1 87 ? 8.939 7.139 -15.238 1.00 97.12 87 GLY A C 1
ATOM 745 O O . GLY A 1 87 ? 9.724 7.960 -15.697 1.00 97.12 87 GLY A O 1
ATOM 746 N N . LEU A 1 88 ? 9.226 5.833 -15.191 1.00 94.88 88 LEU A N 1
ATOM 747 C CA . LEU A 1 88 ? 10.444 5.271 -15.784 1.00 94.88 88 LEU A CA 1
ATOM 748 C C . LEU A 1 88 ? 10.379 5.192 -17.314 1.00 94.88 88 LEU A C 1
ATOM 750 O O . LEU A 1 88 ? 11.408 5.353 -17.962 1.00 94.88 88 LEU A O 1
ATOM 754 N N . ASP A 1 89 ? 9.203 4.929 -17.883 1.00 96.31 89 ASP A N 1
ATOM 755 C CA . ASP A 1 89 ? 9.059 4.626 -19.312 1.00 96.31 89 ASP A CA 1
ATOM 756 C C . ASP A 1 89 ? 7.687 5.034 -19.896 1.00 96.31 89 ASP A C 1
ATOM 758 O O . ASP A 1 89 ? 7.279 4.538 -20.948 1.00 96.31 89 ASP A O 1
ATOM 762 N N . ILE A 1 90 ? 6.926 5.895 -19.209 1.00 95.88 90 ILE A N 1
ATOM 763 C CA . ILE A 1 90 ? 5.683 6.464 -19.749 1.00 95.88 90 ILE A CA 1
ATOM 764 C C . ILE A 1 90 ? 5.979 7.397 -20.937 1.00 95.88 90 ILE A C 1
ATOM 766 O O . ILE A 1 90 ? 6.901 8.210 -20.882 1.00 95.88 90 ILE A O 1
ATOM 770 N N . THR A 1 91 ? 5.183 7.271 -22.001 1.00 92.19 91 THR A N 1
ATOM 771 C CA . THR A 1 91 ? 5.267 8.039 -23.256 1.00 92.19 91 THR A CA 1
ATOM 772 C C . THR A 1 91 ? 3.892 8.495 -23.689 1.00 92.19 91 THR A C 1
ATOM 774 O O . THR A 1 91 ? 2.980 7.637 -23.613 1.00 92.19 91 THR A O 1
#

Sequence (91 aa):
MTTDSFICGALEGFYGRPWRQDQRLQLFQWLKDWEGMNTYMYAPKDDLYHRSHWREIYPDNILNELKELIQACHKKELKFIYSIAPGLDIT

Nearest PDB structures (foldseek):
  5vvo-assembly1_B  TM=9.930E-01  e=9.644E-11  Homo sapiens
  5un9-assembly1_B  TM=9.891E-01  e=1.453E-10  Homo sapiens
  7khs-assembly2_C  TM=9.514E-01  e=2.285E-08  Oceanicola granulosus HTCC2516
  7khs-assembly2_D  TM=9.492E-01  e=4.525E-08  Oceanicola granulosus HTCC2516
  2xsb-assembly1_A  TM=9.387E-01  e=5.555E-08  Oceanicola granulosus HTCC2516

Solvent-accessible surface area (backbone atoms only — not comparable to full-atom values): 5436 Å² total; per-residue (Å²): 132,83,73,87,67,79,87,31,68,50,68,46,62,52,79,58,88,65,80,52,71,70,58,51,54,52,47,46,51,52,38,56,73,38,88,74,36,41,35,40,34,51,41,40,60,66,41,47,56,36,27,87,38,47,88,51,78,72,56,70,70,60,44,47,54,51,50,54,51,50,52,56,34,48,77,52,71,30,45,74,40,84,54,77,46,53,84,85,78,71,130

pLDDT: mean 94.99, std 9.99, range [37.94, 98.62]

Mean predicted aligned error: 3.43 Å

Secondary structure (DSSP, 8-state):
--------EEEE--SSSPPPHHHHHHHHHHHHHSTT--EEEE--TT-TTTTTTTTSPPPHHHHHHHHHHHHHHHHTTPEEEE---GGGT--